Protein AF-A0AAW2PME7-F1 (afdb_monomer)

Foldseek 3Di:
DDDDDDDDDDDDPFDDDVPDDPQRSVQVVVVVCVVVVQKAQPDADPVRHRPDIGGDPVNVVVCVVVCVVVVVDPPPPPPPPDDDDDPDDDDD

Solvent-accessible surface area (backbone atoms only — not comparable to full-atom values): 6214 Å² total; per-residue (Å²): 136,82,86,77,93,76,86,84,85,75,91,74,91,69,78,64,43,92,97,48,51,63,66,58,34,50,50,52,54,52,49,56,34,37,78,68,67,42,29,45,80,73,37,67,41,96,86,72,46,83,69,40,72,44,71,39,69,71,48,50,53,51,50,54,51,50,28,54,76,69,60,69,58,78,73,76,77,75,80,71,89,79,88,78,84,80,89,78,78,90,79,135

Radius of gyration: 20.87 Å; Cα contacts (8 Å, |Δi|>4): 53; chains: 1; bounding box: 38×42×62 Å

Organism: NCBI:txid2727403

Nearest PDB structures (foldseek):
  8bv0-assembly2_C  TM=8.855E-01  e=2.313E-03  Solanum lycopersicum
  8xuq-assembly1_G  TM=7.253E-01  e=2.154E-02  Solanum lycopersicum
  7xc2-assembly1_C  TM=7.807E-01  e=7.555E-02  Triticum monococcum
  3e6m-assembly2_D  TM=6.566E-01  e=2.837E+00  Ruegeria pomeroyi
  2fbh-assembly1_A  TM=4.053E-01  e=4.622E+00  Pseudomonas aeruginosa

Secondary structure (DSSP, 8-state):
------------SSPPPTTS-HHHHHHHHHHHHHHTTSEEEEEE-TTS-EEEEEE-HHHHHHHHHHHHHTT---------------------

Mean predicted aligned error: 15.23 Å

InterPro domains:
  IPR036388 Winged helix-like DNA-binding domain superfamily [G3DSA:1.10.10.10] (14-67)
  IPR058922 Disease resistance protein, winged helix domain [PF23559] (11-63)

Structure (mmCIF, N/CA/C/O backbone):
data_AF-A0AAW2PME7-F1
#
_entry.id   AF-A0AAW2PME7-F1
#
loop_
_atom_site.group_PDB
_atom_site.id
_atom_site.type_symbol
_atom_site.label_atom_id
_atom_site.label_alt_id
_atom_site.label_comp_id
_atom_site.label_asym_id
_atom_site.label_entity_id
_atom_site.label_seq_id
_atom_site.pdbx_PDB_ins_code
_atom_site.Cartn_x
_atom_site.Cartn_y
_atom_site.Cartn_z
_atom_site.occupancy
_atom_site.B_iso_or_equiv
_atom_site.auth_seq_id
_atom_site.auth_comp_id
_atom_site.auth_asym_id
_atom_site.auth_atom_id
_atom_site.pdbx_PDB_model_num
ATOM 1 N N . MET A 1 1 ? 27.172 6.302 31.041 1.00 45.84 1 MET A N 1
ATOM 2 C CA . MET A 1 1 ? 26.202 5.248 30.686 1.00 45.84 1 MET A CA 1
ATOM 3 C C . MET A 1 1 ? 24.910 5.920 30.255 1.00 45.84 1 MET A C 1
ATOM 5 O O . MET A 1 1 ? 24.281 6.522 31.115 1.00 45.84 1 MET A O 1
ATOM 9 N N . PRO A 1 2 ? 24.534 5.886 28.970 1.00 41.19 2 PRO A N 1
ATOM 10 C CA . PRO A 1 2 ? 23.143 6.043 28.584 1.00 41.19 2 PRO A CA 1
ATOM 11 C C . PRO A 1 2 ? 22.448 4.663 28.591 1.00 41.19 2 PRO A C 1
ATOM 13 O O . PRO A 1 2 ? 23.006 3.712 28.034 1.00 41.19 2 PRO A O 1
ATOM 16 N N . PRO A 1 3 ? 21.276 4.530 29.233 1.00 51.44 3 PRO A N 1
ATOM 17 C CA . PRO A 1 3 ? 20.268 3.538 28.860 1.00 51.44 3 PRO A CA 1
ATOM 18 C C . PRO A 1 3 ? 19.614 4.065 27.552 1.00 51.44 3 PRO A C 1
ATOM 20 O O . PRO A 1 3 ? 19.637 5.263 27.296 1.00 51.44 3 PRO A O 1
ATOM 23 N N . ASP A 1 4 ? 19.190 3.294 26.562 1.00 51.38 4 ASP A N 1
ATOM 24 C CA . ASP A 1 4 ? 18.382 2.093 26.611 1.00 51.38 4 ASP A CA 1
ATOM 25 C C . ASP A 1 4 ? 18.723 1.157 25.446 1.00 51.38 4 ASP A C 1
ATOM 27 O O . ASP A 1 4 ? 18.986 1.557 24.309 1.00 51.38 4 ASP A O 1
ATOM 31 N N . SER A 1 5 ? 18.672 -0.129 25.763 1.00 55.72 5 SER A N 1
ATOM 32 C CA . SER A 1 5 ? 18.511 -1.246 24.847 1.00 55.72 5 SER A CA 1
ATOM 33 C C . SER A 1 5 ? 17.381 -1.008 23.839 1.00 55.72 5 SER A C 1
ATOM 35 O O . SER A 1 5 ? 16.264 -0.699 24.243 1.00 55.72 5 SER A O 1
ATOM 37 N N . SER A 1 6 ? 17.634 -1.270 22.551 1.00 47.22 6 SER A N 1
ATOM 38 C CA . SER A 1 6 ? 16.888 -2.252 21.732 1.00 47.22 6 SER A CA 1
ATOM 39 C C . SER A 1 6 ? 17.262 -2.132 20.248 1.00 47.22 6 SER A C 1
ATOM 41 O O . SER A 1 6 ? 16.793 -1.266 19.525 1.00 47.22 6 SER A O 1
ATOM 43 N N . ILE A 1 7 ? 18.164 -3.016 19.821 1.00 49.53 7 ILE A N 1
ATOM 44 C CA . ILE A 1 7 ? 17.961 -3.961 18.711 1.00 49.53 7 ILE A CA 1
ATOM 45 C C . ILE A 1 7 ? 17.302 -3.422 17.412 1.00 49.53 7 ILE A C 1
ATOM 47 O O . ILE A 1 7 ? 16.093 -3.299 17.303 1.00 49.53 7 ILE A O 1
ATOM 51 N N . VAL A 1 8 ? 18.170 -3.292 16.395 1.00 46.50 8 VAL A N 1
ATOM 52 C CA . VAL A 1 8 ? 18.084 -3.909 15.048 1.00 46.50 8 VAL A CA 1
ATOM 53 C C . VAL A 1 8 ? 17.064 -3.382 14.026 1.00 46.50 8 VAL A C 1
ATOM 55 O O . VAL A 1 8 ? 15.862 -3.541 14.153 1.00 46.50 8 VAL A O 1
ATOM 58 N N . GLY A 1 9 ? 17.619 -3.008 12.864 1.00 45.50 9 GLY A N 1
ATOM 59 C CA . GLY A 1 9 ? 17.235 -3.658 11.605 1.00 45.50 9 GLY A CA 1
ATOM 60 C C . GLY A 1 9 ? 16.364 -2.852 10.650 1.00 45.50 9 GLY A C 1
ATOM 61 O O . GLY A 1 9 ? 15.147 -2.892 10.725 1.00 45.50 9 GLY A O 1
ATOM 62 N N . GLY A 1 10 ? 17.006 -2.247 9.648 1.00 44.88 10 GLY A N 1
ATOM 63 C CA . GLY A 1 10 ? 16.341 -1.718 8.455 1.00 44.88 10 GLY A CA 1
ATOM 64 C C . GLY A 1 10 ? 16.134 -0.209 8.510 1.00 44.88 10 GLY A C 1
ATOM 65 O O . GLY A 1 10 ? 15.409 0.313 9.346 1.00 44.88 10 GLY A O 1
ATOM 66 N N . ARG A 1 11 ? 16.787 0.519 7.599 1.00 50.06 11 ARG A N 1
ATOM 67 C CA . ARG A 1 11 ? 16.553 1.956 7.413 1.00 50.06 11 ARG A CA 1
ATOM 68 C C . ARG A 1 11 ? 15.071 2.151 7.071 1.00 50.06 11 ARG A C 1
ATOM 70 O O . ARG A 1 11 ? 14.592 1.602 6.083 1.00 50.06 11 ARG A O 1
ATOM 77 N N . GLY A 1 12 ? 14.364 2.865 7.945 1.00 54.03 12 GLY A N 1
ATOM 78 C CA . GLY A 1 12 ? 12.916 3.025 7.913 1.00 54.03 12 GLY A CA 1
ATOM 79 C C . GLY A 1 12 ? 12.420 3.743 6.661 1.00 54.03 12 GLY A C 1
ATOM 80 O O . GLY A 1 12 ? 12.873 4.840 6.342 1.00 54.03 12 GLY A O 1
ATOM 81 N N . PHE A 1 13 ? 11.454 3.122 5.986 1.00 58.31 13 PHE A N 1
ATOM 82 C CA . PHE A 1 13 ? 10.631 3.768 4.959 1.00 58.31 13 PHE A CA 1
ATOM 83 C C . PHE A 1 13 ? 9.482 4.586 5.567 1.00 58.31 13 PHE A C 1
ATOM 85 O O . PHE A 1 13 ? 8.999 5.523 4.938 1.00 58.31 13 PHE A O 1
ATOM 92 N N . PHE A 1 14 ? 9.072 4.273 6.799 1.00 60.84 14 PHE A N 1
ATOM 93 C CA . PHE A 1 14 ? 7.954 4.922 7.475 1.00 60.84 14 PHE A CA 1
ATOM 94 C C . PHE A 1 14 ? 8.459 5.775 8.632 1.00 60.84 14 PHE A C 1
ATOM 96 O O . PHE A 1 14 ? 9.203 5.303 9.493 1.00 60.84 14 PHE A O 1
ATOM 103 N N . LYS A 1 15 ? 8.059 7.048 8.645 1.00 69.31 15 LYS A N 1
ATOM 104 C CA . LYS A 1 15 ? 8.229 7.902 9.820 1.00 69.31 15 LYS A CA 1
ATOM 105 C C . LYS A 1 15 ? 7.052 7.627 10.758 1.00 69.31 15 LYS A C 1
ATOM 107 O O . LYS A 1 15 ? 5.918 7.658 10.280 1.00 69.31 15 LYS A O 1
ATOM 112 N N . PRO A 1 16 ? 7.291 7.355 12.051 1.00 68.81 16 PRO A N 1
ATOM 113 C CA . PRO A 1 16 ? 6.198 7.198 12.999 1.00 68.81 16 PRO A CA 1
ATOM 114 C C . PRO A 1 16 ? 5.404 8.505 13.077 1.00 68.81 16 PRO A C 1
ATOM 116 O O . PRO A 1 16 ? 5.983 9.597 13.120 1.00 68.81 16 PRO A O 1
ATOM 119 N N . ILE A 1 17 ? 4.079 8.395 13.071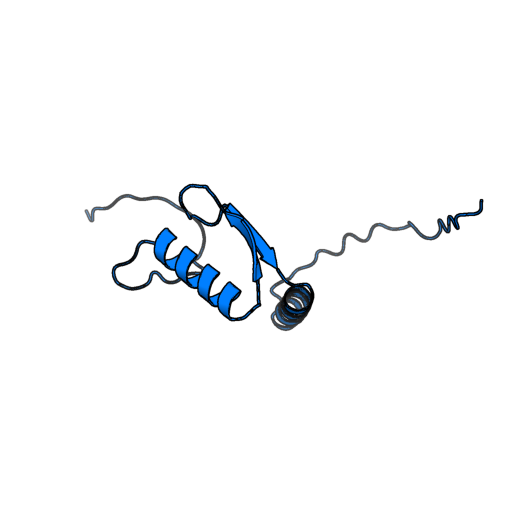 1.00 75.38 17 ILE A N 1
ATOM 120 C CA . ILE A 1 17 ? 3.192 9.532 13.314 1.00 75.38 17 ILE A CA 1
ATOM 121 C C . ILE A 1 17 ? 3.270 9.849 14.813 1.00 75.38 17 ILE A C 1
ATOM 123 O O . ILE A 1 17 ? 3.240 8.943 15.642 1.00 75.38 17 ILE A O 1
ATOM 127 N N . SER A 1 18 ? 3.408 11.130 15.172 1.00 78.56 18 SER A N 1
ATOM 128 C CA . SER A 1 18 ? 3.550 11.548 16.575 1.00 78.56 18 SER A CA 1
ATOM 129 C C . SER A 1 18 ? 2.409 10.986 17.432 1.00 78.56 18 SER A C 1
ATOM 131 O O . SER A 1 18 ? 1.240 11.253 17.154 1.00 78.56 18 SER A O 1
ATOM 133 N N . GLY A 1 19 ? 2.757 10.198 18.454 1.00 79.12 19 GLY A N 1
ATOM 134 C CA . GLY A 1 19 ? 1.800 9.577 19.374 1.00 79.12 19 GLY A CA 1
ATOM 135 C C . GLY A 1 19 ? 1.174 8.258 18.904 1.00 79.12 19 GLY A C 1
ATOM 136 O O . GLY A 1 19 ? 0.266 7.784 19.578 1.00 79.12 19 GLY A O 1
ATOM 137 N N . LYS A 1 20 ? 1.634 7.669 17.792 1.00 78.62 20 LYS A N 1
ATOM 138 C CA . LYS A 1 20 ? 1.161 6.370 17.283 1.00 78.62 20 LYS A CA 1
ATOM 139 C C . LYS A 1 20 ? 2.283 5.343 17.226 1.00 78.62 20 LYS A C 1
ATOM 141 O O . LYS A 1 20 ? 3.449 5.704 17.026 1.00 78.62 20 LYS A O 1
ATOM 146 N N . SER A 1 21 ? 1.937 4.066 17.377 1.00 83.44 21 SER A N 1
ATOM 147 C CA . SER A 1 21 ? 2.898 2.978 17.180 1.00 83.44 21 SER A CA 1
ATOM 148 C C . SER A 1 21 ? 3.329 2.884 15.708 1.00 83.44 21 SER A C 1
ATOM 150 O O . SER A 1 21 ? 2.733 3.495 14.808 1.00 83.44 21 SER A O 1
ATOM 152 N N . LEU A 1 22 ? 4.398 2.128 15.441 1.00 80.94 22 LEU A N 1
ATOM 153 C CA . LEU A 1 22 ? 4.824 1.861 14.068 1.00 80.94 22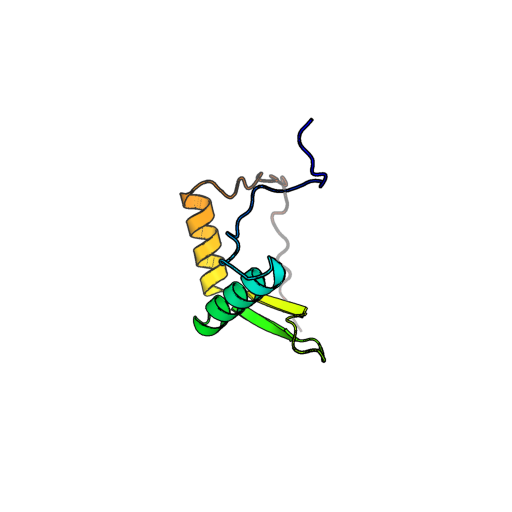 LEU A CA 1
ATOM 154 C C . LEU A 1 22 ? 3.767 1.041 13.315 1.00 80.94 22 LEU A C 1
ATOM 156 O O . LEU A 1 22 ? 3.549 1.308 12.134 1.00 80.94 22 LEU A O 1
ATOM 160 N N . GLU A 1 23 ? 3.093 0.098 13.986 1.00 80.50 23 GLU A N 1
ATOM 161 C CA . GLU A 1 23 ? 1.997 -0.671 13.385 1.00 80.50 23 GLU A CA 1
ATOM 162 C C . GLU A 1 23 ? 0.809 0.223 13.027 1.00 80.50 23 GLU A C 1
ATOM 164 O O . GLU A 1 23 ? 0.354 0.189 11.887 1.00 80.50 23 GLU A O 1
ATOM 169 N N . GLU A 1 24 ? 0.362 1.080 13.950 1.00 81.06 24 GLU A N 1
ATOM 170 C CA . GLU A 1 24 ? -0.747 2.013 13.701 1.00 81.06 24 GLU A CA 1
ATOM 171 C C . GLU A 1 24 ? -0.412 2.997 12.574 1.00 81.06 24 GLU A C 1
ATOM 173 O O . GLU A 1 24 ? -1.243 3.299 11.717 1.00 81.06 24 GLU A O 1
ATOM 178 N N . SER A 1 25 ? 0.832 3.487 12.548 1.00 83.94 25 SER A N 1
ATOM 179 C CA . SER A 1 25 ? 1.305 4.356 11.470 1.00 83.94 25 SER A CA 1
ATOM 180 C C . SER A 1 25 ? 1.284 3.615 10.131 1.00 83.94 25 SER A C 1
ATOM 182 O O . SER A 1 25 ? 0.801 4.160 9.140 1.00 83.94 25 SER A O 1
ATOM 184 N N . ALA A 1 26 ? 1.770 2.371 10.087 1.00 82.81 26 ALA A N 1
ATOM 185 C CA . ALA A 1 26 ? 1.774 1.554 8.877 1.00 82.81 26 ALA A CA 1
ATOM 186 C C . ALA A 1 26 ? 0.355 1.233 8.383 1.00 82.81 26 ALA A C 1
ATOM 188 O O . ALA A 1 26 ? 0.107 1.298 7.180 1.00 82.81 26 ALA A O 1
ATOM 189 N N . GLU A 1 27 ? -0.580 0.939 9.286 1.00 84.06 27 GLU A N 1
ATOM 190 C CA . GLU A 1 27 ? -1.979 0.682 8.938 1.00 84.06 27 GLU A CA 1
ATOM 191 C C . GLU A 1 27 ? -2.649 1.920 8.334 1.00 84.06 27 GLU A C 1
ATOM 193 O O . GLU A 1 27 ? -3.293 1.817 7.290 1.00 84.06 27 GLU A O 1
ATOM 198 N N . MET A 1 28 ? -2.416 3.105 8.905 1.00 84.69 28 MET A N 1
ATOM 199 C CA . MET A 1 28 ? -2.889 4.359 8.312 1.00 84.69 28 MET A CA 1
ATOM 200 C C . MET A 1 28 ? -2.330 4.585 6.907 1.00 84.69 28 MET A C 1
ATOM 202 O O . MET A 1 28 ? -3.082 4.934 6.001 1.00 84.69 28 MET A O 1
ATOM 206 N N . TYR A 1 29 ? -1.030 4.350 6.701 1.00 84.06 29 TYR A N 1
ATOM 207 C 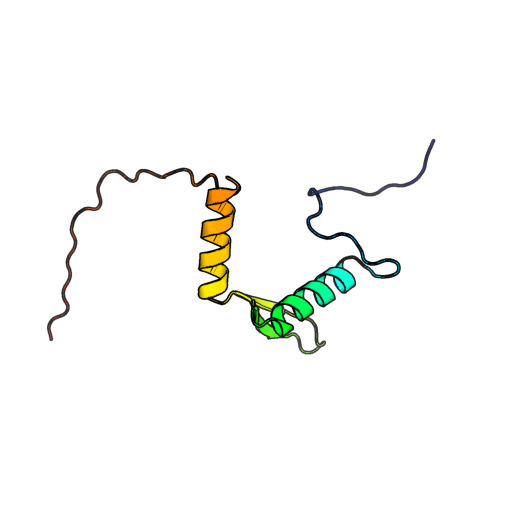CA . TYR A 1 29 ? -0.432 4.464 5.370 1.00 84.06 29 TYR A CA 1
ATOM 208 C C . TYR A 1 29 ? -1.041 3.469 4.378 1.00 84.06 29 TYR A C 1
ATOM 210 O O . TYR A 1 29 ? -1.254 3.819 3.219 1.00 84.06 29 TYR A O 1
ATOM 218 N N . LEU A 1 30 ? -1.328 2.237 4.806 1.00 85.69 30 LEU A N 1
ATOM 219 C CA . LEU A 1 30 ? -1.993 1.252 3.954 1.00 85.69 30 LEU A CA 1
ATOM 220 C C . LEU A 1 30 ? -3.411 1.697 3.588 1.00 85.69 30 LEU A C 1
ATOM 222 O O . LEU A 1 30 ? -3.774 1.593 2.418 1.00 85.69 30 LEU A O 1
ATOM 226 N N . MET A 1 31 ? -4.180 2.232 4.537 1.00 87.31 31 MET A N 1
ATOM 227 C CA . MET A 1 31 ? -5.524 2.740 4.252 1.00 87.31 31 MET A CA 1
ATOM 228 C C . MET A 1 31 ? -5.500 3.938 3.305 1.00 87.31 31 MET A C 1
ATOM 230 O O . MET A 1 31 ? -6.257 3.944 2.341 1.00 87.31 31 MET A O 1
ATOM 234 N N . ASP A 1 32 ? -4.555 4.867 3.457 1.00 89.06 32 ASP A N 1
ATOM 235 C CA . ASP A 1 32 ? -4.379 5.974 2.507 1.00 89.06 32 ASP A CA 1
ATOM 236 C C . ASP A 1 32 ? -4.088 5.482 1.077 1.00 89.06 32 ASP A C 1
ATOM 238 O O . ASP A 1 32 ? -4.503 6.101 0.092 1.00 89.06 32 ASP A O 1
ATOM 242 N N . LEU A 1 33 ? -3.341 4.382 0.934 1.00 89.00 33 LEU A N 1
ATOM 243 C CA . LEU A 1 33 ? -3.074 3.771 -0.370 1.00 89.00 33 LEU A CA 1
ATOM 244 C C . LEU A 1 33 ? -4.320 3.077 -0.938 1.00 89.00 33 LEU A C 1
ATOM 246 O O . LEU A 1 33 ? -4.508 3.094 -2.157 1.00 89.00 33 LEU A O 1
ATOM 250 N N . VAL A 1 34 ? -5.164 2.493 -0.085 1.00 88.19 34 VAL A N 1
ATOM 251 C CA . VAL A 1 34 ? -6.457 1.911 -0.482 1.00 88.19 34 VAL A CA 1
ATOM 252 C C . VAL A 1 34 ? -7.433 3.004 -0.914 1.00 88.19 34 VAL A C 1
ATOM 254 O O . VAL A 1 34 ? -8.009 2.895 -1.992 1.00 88.19 34 VAL A O 1
ATOM 257 N N . ASP A 1 35 ? -7.547 4.095 -0.154 1.00 90.19 35 ASP A N 1
ATOM 258 C CA . ASP A 1 35 ? -8.430 5.232 -0.457 1.00 90.19 35 ASP A CA 1
ATOM 259 C C . ASP A 1 35 ? -8.075 5.911 -1.786 1.00 90.19 35 ASP A C 1
ATOM 261 O O . ASP A 1 35 ? -8.933 6.445 -2.491 1.00 90.19 35 ASP A O 1
ATOM 265 N N . ARG A 1 36 ? -6.797 5.860 -2.173 1.00 89.06 36 ARG A N 1
ATOM 266 C CA . ARG A 1 36 ? -6.312 6.346 -3.474 1.00 89.06 36 ARG A CA 1
ATOM 267 C C . ARG A 1 36 ? -6.446 5.316 -4.599 1.00 89.06 36 ARG A C 1
ATOM 269 O O . ARG A 1 36 ? -5.966 5.580 -5.702 1.00 89.06 36 ARG A O 1
ATOM 276 N N . ASN A 1 37 ? -7.054 4.158 -4.340 1.00 87.25 37 ASN A N 1
ATOM 277 C CA . ASN A 1 37 ? -7.137 3.013 -5.251 1.00 87.25 37 ASN A CA 1
ATOM 278 C C . ASN A 1 37 ? -5.764 2.568 -5.784 1.00 87.25 37 ASN A C 1
ATOM 280 O O . ASN A 1 37 ? -5.636 2.157 -6.940 1.00 87.25 37 ASN A O 1
ATOM 284 N N . LEU A 1 38 ? -4.709 2.688 -4.969 1.00 87.38 38 LEU A N 1
ATOM 285 C CA . LEU A 1 38 ? -3.359 2.284 -5.364 1.00 87.38 38 LEU A CA 1
ATOM 286 C C . LEU A 1 38 ? -3.074 0.817 -5.035 1.00 87.38 38 LEU A C 1
ATOM 288 O O . LEU A 1 38 ? -2.385 0.115 -5.783 1.00 87.38 38 LEU A O 1
ATOM 292 N N . ILE A 1 39 ? -3.646 0.353 -3.931 1.00 89.06 39 ILE A N 1
ATOM 293 C CA . ILE A 1 39 ? -3.633 -1.040 -3.495 1.00 89.06 39 ILE A CA 1
ATOM 294 C C . ILE A 1 39 ? -5.051 -1.439 -3.091 1.00 89.06 39 ILE A C 1
ATOM 296 O O . ILE A 1 39 ? -5.883 -0.586 -2.796 1.00 89.06 39 ILE A O 1
ATOM 300 N N . PHE A 1 40 ? -5.317 -2.734 -3.026 1.00 89.00 40 PHE A N 1
ATOM 301 C CA . PHE A 1 40 ? -6.577 -3.271 -2.527 1.00 89.00 40 PHE A CA 1
ATOM 302 C C . PHE A 1 40 ? -6.311 -4.281 -1.418 1.00 89.00 40 PHE A C 1
ATOM 304 O O . PHE A 1 40 ? -5.273 -4.948 -1.380 1.00 89.00 40 PHE A O 1
ATOM 311 N N . ILE A 1 41 ? -7.262 -4.418 -0.501 1.00 88.56 41 ILE A N 1
ATOM 312 C CA . ILE A 1 41 ? -7.153 -5.405 0.566 1.00 88.56 41 ILE A CA 1
ATOM 313 C C . ILE A 1 41 ? -7.595 -6.761 0.021 1.00 88.56 41 ILE A C 1
ATOM 315 O O . ILE A 1 41 ? -8.725 -6.924 -0.429 1.00 88.56 41 ILE A O 1
ATOM 319 N N . GLN A 1 42 ? -6.697 -7.742 0.068 1.00 87.31 42 GLN A N 1
ATOM 320 C CA . GLN A 1 42 ? -6.969 -9.092 -0.416 1.00 87.31 42 GLN A CA 1
ATOM 321 C C . GLN A 1 42 ? -7.513 -9.992 0.699 1.00 87.31 42 GLN A C 1
ATOM 323 O O . GLN A 1 42 ? -8.373 -10.831 0.449 1.00 87.31 42 GLN A O 1
ATOM 328 N N . GLN A 1 43 ? -7.016 -9.832 1.930 1.00 86.38 43 GLN A N 1
ATOM 329 C CA . GLN A 1 43 ? -7.540 -10.528 3.106 1.00 86.38 43 GLN A CA 1
ATOM 330 C C . GLN A 1 43 ? -7.493 -9.600 4.318 1.00 86.38 43 GLN A C 1
ATOM 332 O O . GLN A 1 43 ? -6.486 -8.931 4.563 1.00 86.38 43 GLN A O 1
ATOM 337 N N . GLN A 1 44 ? -8.562 -9.626 5.107 1.00 87.62 44 GLN A N 1
ATOM 338 C CA . GLN A 1 44 ? -8.631 -9.013 6.432 1.00 87.62 44 GLN A CA 1
ATOM 339 C C . GLN A 1 44 ? -8.753 -10.112 7.477 1.00 87.62 44 GLN A C 1
ATOM 341 O O . GLN A 1 44 ? -9.307 -11.183 7.209 1.00 87.62 44 GLN A O 1
ATOM 346 N N . ARG A 1 45 ? -8.187 -9.871 8.656 1.00 84.19 45 ARG A N 1
ATOM 347 C CA . ARG A 1 45 ? -8.395 -10.744 9.805 1.00 84.19 45 ARG A CA 1
ATOM 348 C C . ARG A 1 45 ? -9.760 -10.448 10.442 1.00 84.19 45 ARG A C 1
ATOM 350 O O . ARG A 1 45 ? -10.256 -9.332 10.291 1.00 84.19 45 ARG A O 1
ATOM 357 N N . PRO A 1 46 ? -10.351 -11.400 11.182 1.00 79.94 46 PRO A N 1
ATOM 358 C CA . PRO A 1 46 ? -11.569 -11.149 11.956 1.00 79.94 46 PRO A CA 1
ATOM 359 C C . PRO A 1 46 ? -11.413 -9.988 12.945 1.00 79.94 46 PRO A C 1
ATOM 361 O O . PRO A 1 46 ? -12.375 -9.285 13.229 1.00 79.94 46 PRO A O 1
ATOM 364 N N . GLU A 1 47 ? -10.188 -9.747 13.415 1.00 81.62 47 GLU A N 1
ATOM 365 C CA . GLU A 1 47 ? -9.836 -8.645 14.313 1.00 81.62 47 GLU A CA 1
ATOM 366 C C . GLU A 1 47 ? -9.725 -7.282 13.592 1.00 81.62 47 GLU A C 1
ATOM 368 O O . GLU A 1 47 ? -9.174 -6.337 14.147 1.00 81.62 47 GLU A O 1
ATOM 373 N N . GLY A 1 48 ? -10.167 -7.174 12.333 1.00 76.31 48 GLY A N 1
ATOM 374 C CA . GLY A 1 48 ? -10.184 -5.931 11.544 1.00 76.31 48 GLY A CA 1
ATOM 375 C C . GLY A 1 48 ? -8.842 -5.534 10.922 1.00 76.31 48 GLY A C 1
ATOM 376 O O . GLY A 1 48 ? -8.795 -4.666 10.060 1.00 76.31 48 GLY A O 1
ATOM 377 N N . ASN A 1 49 ? -7.757 -6.208 11.301 1.00 79.00 49 ASN A N 1
ATOM 378 C CA . ASN A 1 49 ? -6.415 -5.911 10.814 1.00 79.00 49 ASN A CA 1
ATOM 379 C C . ASN A 1 49 ? -6.208 -6.442 9.387 1.00 79.00 49 ASN A C 1
ATOM 381 O O . ASN A 1 49 ? -6.625 -7.559 9.049 1.00 79.00 49 ASN A O 1
ATOM 385 N N . VAL A 1 50 ? -5.482 -5.695 8.554 1.00 81.69 50 VAL A N 1
ATOM 386 C CA . VAL A 1 50 ? -5.132 -6.131 7.193 1.00 81.69 50 VAL A CA 1
ATOM 387 C C . VAL A 1 50 ? -4.188 -7.339 7.253 1.00 81.69 50 VAL A C 1
ATOM 389 O O . VAL A 1 50 ? -3.092 -7.274 7.806 1.00 81.69 50 VAL A O 1
ATOM 392 N N . LYS A 1 51 ? -4.598 -8.470 6.666 1.00 84.56 51 LYS A N 1
ATOM 393 C CA . LYS A 1 51 ? -3.782 -9.695 6.592 1.00 84.56 51 LYS A CA 1
ATOM 394 C C . LYS A 1 51 ? -2.911 -9.718 5.338 1.00 84.56 51 LYS A C 1
ATOM 396 O O . LYS A 1 51 ? -1.770 -10.169 5.396 1.00 84.56 51 LYS A O 1
ATOM 401 N N . SER A 1 52 ? -3.456 -9.267 4.210 1.00 84.12 52 SER A N 1
ATOM 402 C CA . SER A 1 52 ? -2.731 -9.156 2.943 1.00 84.12 52 SER A CA 1
ATOM 403 C C . SER A 1 52 ? -3.344 -8.084 2.043 1.00 84.12 52 SER A C 1
ATOM 405 O O . SER A 1 52 ? -4.568 -7.963 1.964 1.00 84.12 52 SER A O 1
ATOM 407 N N . CYS A 1 53 ? -2.494 -7.359 1.317 1.00 88.56 53 CYS A N 1
ATOM 408 C CA . CYS A 1 53 ? -2.881 -6.404 0.279 1.00 88.56 53 CYS A CA 1
ATOM 409 C C . CYS A 1 53 ? -2.315 -6.822 -1.086 1.00 88.56 53 CYS A C 1
ATOM 411 O O . CYS A 1 53 ? -1.296 -7.511 -1.163 1.00 88.56 53 CYS A O 1
ATOM 413 N N . GLY A 1 54 ? -2.993 -6.415 -2.155 1.00 88.56 54 GLY A N 1
ATOM 414 C CA . GLY A 1 54 ? -2.537 -6.537 -3.536 1.00 88.56 54 GLY A CA 1
ATOM 415 C C . GLY A 1 54 ? -2.328 -5.158 -4.153 1.00 88.56 54 GLY A C 1
ATOM 416 O O . GLY A 1 54 ? -2.988 -4.195 -3.773 1.00 88.56 54 GLY A O 1
ATOM 417 N N . ILE A 1 55 ? -1.403 -5.051 -5.103 1.00 89.75 55 ILE A N 1
ATOM 418 C CA . ILE A 1 55 ? -1.130 -3.808 -5.838 1.00 89.75 55 ILE A CA 1
ATOM 419 C C . ILE A 1 55 ? -1.862 -3.879 -7.178 1.00 89.75 55 ILE A C 1
ATOM 421 O O . ILE A 1 55 ? -1.821 -4.918 -7.837 1.00 89.75 55 ILE A O 1
ATOM 425 N N . HIS A 1 56 ? -2.509 -2.791 -7.594 1.00 89.38 56 HIS A N 1
ATOM 426 C CA . HIS A 1 56 ? -3.115 -2.720 -8.924 1.00 89.38 56 HIS A CA 1
ATOM 427 C C . HIS A 1 56 ? -2.044 -2.709 -10.024 1.00 89.38 56 HIS A C 1
ATOM 429 O O . HIS A 1 56 ? -1.007 -2.059 -9.876 1.00 89.38 56 HIS A O 1
ATOM 435 N N . ASP A 1 57 ? -2.309 -3.365 -11.157 1.00 85.12 57 ASP A N 1
ATOM 436 C CA . ASP A 1 57 ? -1.339 -3.502 -12.256 1.00 85.12 57 ASP A CA 1
ATOM 437 C C . ASP A 1 57 ? -0.809 -2.150 -12.758 1.00 85.12 57 ASP A C 1
ATOM 439 O O . ASP A 1 57 ? 0.395 -1.995 -12.955 1.00 85.12 57 ASP A O 1
ATOM 443 N N . LEU A 1 58 ? -1.675 -1.133 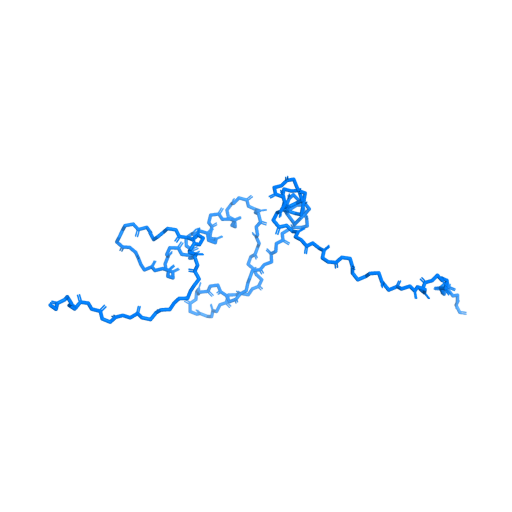-12.843 1.00 86.81 58 LEU A N 1
ATOM 444 C CA . LEU A 1 58 ? -1.282 0.233 -13.204 1.00 86.81 58 LEU A CA 1
ATOM 445 C C . LEU A 1 58 ? -0.241 0.812 -12.231 1.00 86.81 58 LEU A C 1
ATOM 447 O O . LEU A 1 58 ? 0.764 1.382 -12.648 1.00 86.81 58 LEU A O 1
ATOM 451 N N . VAL A 1 59 ? -0.455 0.652 -10.925 1.00 87.25 59 VAL A N 1
ATOM 452 C CA . VAL A 1 59 ? 0.481 1.141 -9.901 1.00 87.25 59 VAL A CA 1
ATOM 453 C C . VAL A 1 59 ? 1.767 0.339 -9.924 1.00 87.25 59 VAL A C 1
ATOM 455 O O . VAL A 1 59 ? 2.848 0.912 -9.805 1.00 87.25 59 VAL A O 1
ATOM 458 N N . ARG A 1 60 ? 1.675 -0.972 -10.150 1.00 87.19 60 ARG A N 1
ATOM 459 C CA . ARG A 1 60 ? 2.842 -1.835 -10.314 1.00 87.19 60 ARG A CA 1
ATOM 460 C C . ARG A 1 60 ? 3.713 -1.374 -11.484 1.00 87.19 60 ARG A C 1
ATOM 462 O O . ARG A 1 60 ? 4.926 -1.263 -11.317 1.00 87.19 60 ARG A O 1
ATOM 469 N N . GLU A 1 61 ? 3.123 -1.066 -12.635 1.00 86.62 61 GLU A N 1
ATOM 470 C CA . GLU A 1 61 ? 3.851 -0.530 -13.791 1.00 86.62 61 GLU A CA 1
ATOM 471 C C . GLU A 1 61 ? 4.493 0.829 -13.494 1.00 86.62 61 GLU A C 1
ATOM 473 O O . GLU A 1 61 ? 5.661 1.049 -13.827 1.00 86.62 61 GLU A O 1
ATOM 478 N N . LEU A 1 62 ? 3.767 1.724 -12.817 1.00 86.19 62 LEU A N 1
ATOM 479 C CA . LEU A 1 62 ? 4.296 3.021 -12.391 1.00 86.19 62 LEU A CA 1
ATOM 480 C C . LEU A 1 62 ? 5.480 2.863 -11.429 1.00 86.19 62 LEU A C 1
ATOM 482 O O . LEU A 1 62 ? 6.505 3.518 -11.620 1.00 86.19 62 LEU A O 1
ATOM 486 N N . CYS A 1 63 ? 5.379 1.969 -10.443 1.00 85.19 63 CYS A N 1
ATOM 487 C CA . CYS A 1 63 ? 6.457 1.661 -9.507 1.00 85.19 63 CYS A CA 1
ATOM 488 C C . CYS A 1 63 ? 7.686 1.097 -10.224 1.00 85.19 63 CYS A C 1
ATOM 490 O O . CYS A 1 63 ? 8.794 1.545 -9.946 1.00 85.19 63 CYS A O 1
ATOM 492 N N . VAL A 1 64 ? 7.513 0.163 -11.166 1.00 84.56 64 VAL A N 1
ATOM 493 C CA . VAL A 1 64 ? 8.631 -0.403 -11.944 1.00 84.56 64 VAL A CA 1
ATOM 494 C C . VAL A 1 64 ? 9.326 0.677 -12.771 1.00 84.56 64 VAL A C 1
ATOM 496 O O . VAL A 1 64 ? 10.553 0.766 -12.749 1.00 84.56 64 VAL A O 1
ATOM 499 N N . ARG A 1 65 ? 8.559 1.536 -13.454 1.00 84.69 65 ARG A N 1
ATOM 500 C CA . ARG A 1 65 ? 9.109 2.655 -14.233 1.00 84.69 65 ARG A CA 1
ATOM 501 C C . ARG A 1 65 ? 9.886 3.634 -13.355 1.00 84.69 65 ARG A C 1
ATOM 503 O O . ARG A 1 65 ? 11.035 3.933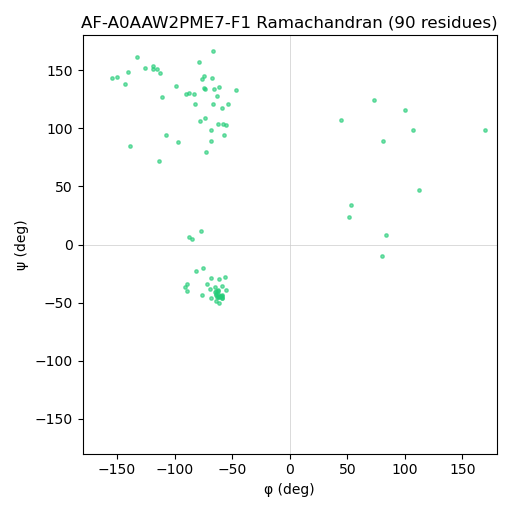 -13.663 1.00 84.69 65 ARG A O 1
ATOM 510 N N . LYS A 1 66 ? 9.284 4.081 -12.247 1.00 83.44 66 LYS A N 1
ATOM 511 C CA . LYS A 1 66 ? 9.917 4.974 -11.262 1.00 83.44 66 LYS A CA 1
ATOM 512 C C . LYS A 1 66 ? 11.185 4.366 -10.678 1.00 83.44 66 LYS A C 1
ATOM 514 O O . LYS A 1 66 ? 12.197 5.037 -10.552 1.00 83.44 66 LYS A O 1
ATOM 519 N N . ALA A 1 67 ? 11.149 3.087 -10.337 1.00 83.44 67 ALA A N 1
ATOM 520 C CA . ALA A 1 67 ? 12.282 2.431 -9.712 1.00 83.44 67 ALA A CA 1
ATOM 521 C C . ALA A 1 67 ? 13.422 2.130 -10.704 1.00 83.44 67 ALA A C 1
ATOM 523 O O . ALA A 1 67 ? 14.564 1.979 -10.278 1.00 83.44 67 ALA A O 1
ATOM 524 N N . HIS A 1 68 ? 13.142 2.091 -12.011 1.00 79.50 68 HIS A N 1
ATOM 525 C CA . HIS A 1 68 ? 14.167 2.117 -13.057 1.00 79.50 68 HIS A CA 1
ATOM 526 C C . HIS A 1 68 ? 14.745 3.528 -13.258 1.00 79.50 68 HIS A C 1
ATOM 528 O O . HIS A 1 68 ? 15.955 3.675 -13.370 1.00 79.50 68 HIS A O 1
ATOM 534 N N . GLU A 1 69 ? 13.901 4.565 -13.280 1.00 81.94 69 GLU A N 1
ATOM 535 C CA . GLU A 1 69 ? 14.326 5.974 -13.383 1.00 81.94 69 GLU A CA 1
ATOM 536 C C . GLU A 1 69 ? 15.259 6.377 -12.231 1.00 81.94 69 GLU A C 1
ATOM 538 O O . GLU A 1 69 ? 16.320 6.954 -12.445 1.00 81.94 69 GLU A O 1
ATOM 543 N N . GLU A 1 70 ? 14.900 5.984 -11.013 1.00 80.12 70 GLU A N 1
ATOM 544 C CA . GLU A 1 70 ? 15.644 6.280 -9.787 1.00 80.12 70 GLU A CA 1
ATOM 545 C C . GLU A 1 70 ? 16.749 5.241 -9.485 1.00 80.12 70 GLU A C 1
ATOM 547 O O . GLU A 1 70 ? 17.353 5.264 -8.414 1.00 80.12 70 GLU A O 1
ATOM 552 N N . ASN A 1 71 ? 17.010 4.289 -10.395 1.00 73.56 71 ASN A N 1
ATOM 553 C CA . ASN A 1 71 ? 17.969 3.184 -10.215 1.00 73.56 71 ASN A CA 1
ATOM 554 C C . ASN A 1 71 ? 17.787 2.356 -8.917 1.00 73.56 71 ASN A C 1
ATOM 556 O O . ASN A 1 71 ? 18.719 1.691 -8.458 1.00 73.56 71 ASN A O 1
ATOM 560 N N . PHE A 1 72 ? 16.587 2.337 -8.328 1.00 72.00 72 PHE A N 1
ATOM 561 C CA . PHE A 1 72 ? 16.260 1.495 -7.170 1.00 72.00 72 PHE A CA 1
ATOM 562 C C . PHE A 1 72 ? 16.236 0.000 -7.519 1.00 72.00 72 PHE A C 1
ATOM 564 O O . PHE A 1 72 ? 16.510 -0.842 -6.662 1.00 72.00 72 PHE A O 1
ATOM 571 N N . LEU A 1 73 ? 15.913 -0.350 -8.768 1.00 62.66 73 LEU A N 1
ATOM 572 C CA . LEU A 1 73 ? 15.891 -1.733 -9.244 1.00 62.66 73 LEU A CA 1
ATOM 573 C C . LEU A 1 73 ? 17.197 -2.079 -9.963 1.00 62.66 73 LEU A C 1
ATOM 575 O O . LEU A 1 73 ? 17.283 -2.016 -11.187 1.00 62.66 73 LEU A O 1
ATOM 579 N N . PHE A 1 74 ? 18.199 -2.543 -9.215 1.00 59.62 74 PHE A N 1
ATOM 580 C CA . PHE A 1 74 ? 19.304 -3.299 -9.810 1.00 59.62 74 PHE A CA 1
ATOM 581 C C . PHE A 1 74 ? 18.798 -4.698 -10.188 1.00 59.62 74 PHE A C 1
ATOM 583 O O . PHE A 1 74 ? 18.993 -5.684 -9.471 1.00 59.62 74 PHE A O 1
ATOM 590 N N . VAL A 1 75 ? 18.103 -4.796 -11.321 1.00 57.22 75 VAL A N 1
ATOM 591 C CA . VAL A 1 75 ? 17.782 -6.091 -11.919 1.00 57.22 75 VAL A CA 1
ATOM 592 C C . VAL A 1 75 ? 19.104 -6.681 -12.399 1.00 57.22 75 VAL A C 1
ATOM 594 O O . VAL A 1 75 ? 19.600 -6.330 -13.467 1.00 57.22 75 VAL A O 1
ATOM 597 N N . LYS A 1 76 ? 19.708 -7.583 -11.612 1.00 55.03 76 LYS A N 1
ATOM 598 C CA . LYS A 1 76 ? 20.728 -8.485 -12.156 1.00 55.03 76 LYS A CA 1
ATOM 599 C C . LYS A 1 76 ? 20.041 -9.246 -13.281 1.00 55.03 76 LYS A C 1
ATOM 601 O O . LYS A 1 76 ? 19.232 -10.131 -13.005 1.00 55.03 76 LYS A O 1
ATOM 606 N N . GLN A 1 77 ? 20.325 -8.888 -14.532 1.00 50.59 77 GLN A N 1
ATOM 607 C CA . GLN A 1 77 ? 19.979 -9.730 -15.665 1.00 50.59 77 GLN A CA 1
ATOM 608 C C . GLN A 1 77 ? 20.612 -11.093 -15.387 1.00 50.59 77 GLN A C 1
ATOM 610 O O . GLN A 1 77 ? 21.818 -11.276 -15.529 1.00 50.59 77 GLN A O 1
ATOM 615 N N . ARG A 1 78 ? 19.805 -12.063 -14.952 1.00 48.41 78 ARG A N 1
ATOM 616 C CA . ARG A 1 78 ? 20.123 -13.456 -15.229 1.00 48.41 78 ARG A CA 1
ATOM 617 C C . ARG A 1 78 ? 19.936 -13.575 -16.732 1.00 48.41 78 ARG A C 1
ATOM 619 O O . ARG A 1 78 ? 18.834 -13.827 -17.206 1.00 48.41 78 ARG A O 1
ATOM 626 N N . SER A 1 79 ? 21.002 -13.314 -17.478 1.00 48.62 79 SER A N 1
ATOM 627 C CA . SER A 1 79 ? 21.155 -13.886 -18.802 1.00 48.62 79 SER A CA 1
ATOM 628 C C . SER A 1 79 ? 21.086 -15.398 -18.605 1.00 48.62 79 SER A C 1
ATOM 630 O O . SER A 1 79 ? 22.061 -16.028 -18.210 1.00 48.62 79 SER A O 1
ATOM 632 N N . ILE A 1 80 ? 19.896 -15.974 -18.772 1.00 57.09 80 ILE A N 1
ATOM 633 C CA . ILE A 1 80 ? 19.770 -17.391 -19.089 1.00 57.09 80 ILE A CA 1
ATOM 634 C C . ILE A 1 80 ? 20.107 -17.448 -20.579 1.00 57.09 80 ILE A C 1
ATOM 636 O O . ILE A 1 80 ? 19.318 -16.949 -21.386 1.00 57.09 80 ILE A O 1
ATOM 640 N N . PRO A 1 81 ? 21.283 -17.951 -20.982 1.00 46.09 81 PRO A N 1
ATOM 641 C CA . PRO A 1 81 ? 21.559 -18.138 -22.389 1.00 46.09 81 PRO A CA 1
ATOM 642 C C . PRO A 1 81 ? 20.733 -19.351 -22.830 1.00 46.09 81 PRO A C 1
ATOM 644 O O . PRO A 1 81 ? 21.050 -20.474 -22.452 1.00 46.09 81 PRO A O 1
ATOM 647 N N . GLY A 1 82 ? 19.679 -19.122 -23.618 1.00 56.12 82 GLY A N 1
ATOM 648 C CA . GLY A 1 82 ? 19.218 -20.135 -24.569 1.00 56.12 82 GLY A CA 1
ATOM 649 C C . GLY A 1 82 ? 17.871 -20.828 -24.358 1.00 56.12 82 GLY A C 1
ATOM 650 O O . GLY A 1 82 ? 17.817 -22.021 -24.605 1.00 56.12 82 GLY A O 1
ATOM 651 N N . ASP A 1 83 ? 16.776 -20.122 -24.063 1.00 54.94 83 ASP A N 1
ATOM 652 C CA . ASP A 1 83 ? 15.431 -20.660 -24.361 1.00 54.94 83 ASP A CA 1
ATOM 653 C C . ASP A 1 83 ? 14.737 -19.831 -25.448 1.00 54.94 83 ASP A C 1
ATOM 655 O O . ASP A 1 83 ? 13.810 -19.050 -25.227 1.00 54.94 83 ASP A O 1
ATOM 659 N N . VAL A 1 84 ? 15.243 -19.997 -26.672 1.00 58.41 84 VAL A N 1
ATOM 660 C CA . VAL A 1 84 ? 14.500 -19.691 -27.893 1.00 58.41 84 VAL A CA 1
ATOM 661 C C . VAL A 1 84 ? 13.759 -20.964 -28.295 1.00 58.41 84 VAL A C 1
ATOM 663 O O . VAL A 1 84 ? 14.366 -22.013 -28.473 1.00 58.41 84 VAL A O 1
ATOM 666 N N . HIS A 1 85 ? 12.459 -20.810 -28.542 1.00 54.62 85 HIS A N 1
ATOM 667 C CA . HIS A 1 85 ? 11.576 -21.752 -29.234 1.00 54.62 85 HIS A CA 1
ATOM 668 C C . HIS A 1 85 ? 11.008 -22.937 -28.431 1.00 54.62 85 HIS A C 1
ATOM 670 O O . HIS A 1 85 ? 11.431 -24.080 -28.552 1.00 54.62 85 HIS A O 1
ATOM 676 N N . SER A 1 86 ? 9.851 -22.713 -27.805 1.00 44.12 86 SER A N 1
ATOM 677 C CA . SER A 1 86 ? 8.790 -23.722 -27.875 1.00 44.12 86 SER A CA 1
ATOM 678 C C . SER A 1 86 ? 7.436 -23.049 -28.073 1.00 44.12 86 SER A C 1
ATOM 680 O O . SER A 1 86 ? 6.692 -22.762 -27.138 1.00 44.12 86 SER A O 1
ATOM 682 N N . ARG A 1 87 ? 7.116 -22.767 -29.342 1.00 56.00 87 ARG A N 1
ATOM 683 C CA . ARG A 1 87 ? 5.726 -22.627 -29.775 1.00 56.00 87 ARG A CA 1
ATOM 684 C C . ARG A 1 87 ? 5.051 -23.979 -29.542 1.00 56.00 87 ARG A C 1
ATOM 686 O O . ARG A 1 87 ? 5.234 -24.893 -30.338 1.00 56.00 87 ARG A O 1
ATOM 693 N N . ARG A 1 88 ? 4.242 -24.105 -28.493 1.00 51.62 88 ARG A N 1
ATOM 694 C CA . ARG A 1 88 ? 3.162 -25.099 -28.469 1.00 51.62 88 ARG A CA 1
ATOM 695 C C . ARG A 1 88 ? 1.846 -24.351 -28.612 1.00 51.62 88 ARG A C 1
ATOM 697 O O . ARG A 1 88 ? 1.302 -23.820 -27.654 1.00 51.62 88 ARG A O 1
ATOM 704 N N . VAL A 1 89 ? 1.399 -24.262 -29.860 1.00 54.66 89 VAL A N 1
ATOM 705 C CA . VAL A 1 89 ? 0.006 -23.982 -30.208 1.00 54.66 89 VAL A CA 1
ATOM 706 C C . VAL A 1 89 ? -0.850 -25.157 -29.735 1.00 54.66 89 VAL A C 1
ATOM 708 O O . VAL A 1 89 ? -0.479 -26.312 -29.941 1.00 54.66 89 VAL A O 1
ATOM 711 N N . TYR A 1 90 ? -1.972 -24.861 -29.084 1.00 39.84 90 TYR A N 1
ATOM 712 C CA . TYR A 1 90 ? -3.019 -25.844 -28.827 1.00 39.84 90 TYR A CA 1
ATOM 713 C C . TYR A 1 90 ? -3.784 -26.108 -30.126 1.00 39.84 90 TYR A C 1
ATOM 715 O O . TYR A 1 90 ? -4.166 -25.164 -30.819 1.00 39.84 90 TYR A O 1
ATOM 723 N N . ALA A 1 91 ? -4.033 -27.379 -30.426 1.00 39.62 91 ALA A N 1
ATOM 724 C CA . ALA A 1 91 ? -5.077 -27.804 -31.347 1.00 39.62 91 ALA A CA 1
ATOM 725 C C . ALA A 1 91 ? -5.751 -29.070 -30.789 1.00 39.62 91 ALA A C 1
ATOM 727 O O . ALA A 1 91 ? -5.129 -29.824 -30.042 1.00 39.62 91 ALA A O 1
ATOM 728 N N . HIS A 1 92 ? -7.036 -29.162 -31.119 1.00 38.91 92 HIS A N 1
ATOM 729 C CA . HIS A 1 92 ? -8.150 -29.915 -30.541 1.00 38.91 92 HIS A CA 1
ATOM 730 C C . HIS A 1 92 ? -8.023 -31.448 -30.554 1.00 38.91 92 HIS A C 1
ATOM 732 O O . HIS A 1 92 ? -7.344 -31.980 -31.458 1.00 38.91 92 HIS A O 1
#

Sequence (92 aa):
MPPDSSIVGGRGFFKPISGKSLEESAEMYLMDLVDRNLIFIQQQRPEGNVKSCGIHDLVRELCVRKAHEENFLFVKQRSIPGDVHSRRVYAH

pLDDT: mean 71.61, std 16.66, range [38.91, 90.19]

=== Feature glossary ===
The record interleaves many kinds of information about one protein. Here is each kind framed as the question it answers.

Q: What are the backbone torsion angles?
A: φ (phi) and ψ (psi) are the two rotatable backbone dihedrals per residue: φ is the C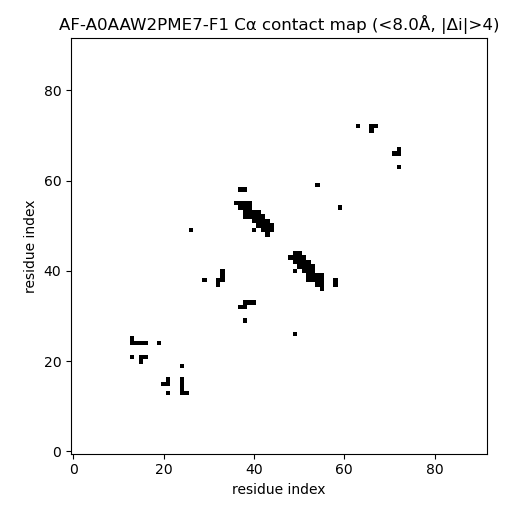(i-1)–N–Cα–C torsion, ψ is the N–Cα–C–N(i+1) torsion, both in degrees on (−180°, 180°]. α-helical residues cluster near (−60°, −45°); β-strand residues near (−120°, +130°). A Ramachandran plot is simply a scatter of (φ, ψ) for every residue.

Q: What is the amino-acid chain?
A: This is the polypeptide sequence — one letter per residue, N-terminus first. Length ranges from a few dozen residues for small domains to over a thousand for large multi-domain proteins.

Q: How mobile is each atom in the crystal?
A: For experimental (PDB) structures, the B-factor (temperature factor) quantifies the positional spread of each atom in the crystal — a combination of thermal vibration and static disorder — in units of Å². High B-factors mark flexible loops or poorly resolved regions; low B-factors mark the rigid, well-ordered core.

Q: Are the domains correctly placed relative to each other?
A: Predicted Aligned Error (PAE) is an AlphaFold confidence matrix: entry (i, j) is the expected error in the position of residue j, in ångströms, when the prediction is superimposed on the true structure at residue i. Low PAE within a block of residues means that block is internally rigid and well-predicted; high PAE between two blocks means their relative placement is uncertain even if each block individually is confident.

Q: How confident is the AlphaFold model at each residue?
A: pLDDT is the predicted lDDT-Cα score: AlphaFold's confidence that the local environment of each residu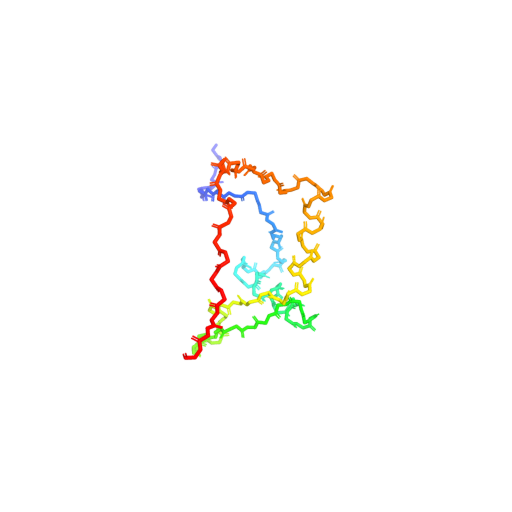e (all inter-atomic distances within 15 Å) is correctly placed. It is a per-residue number between 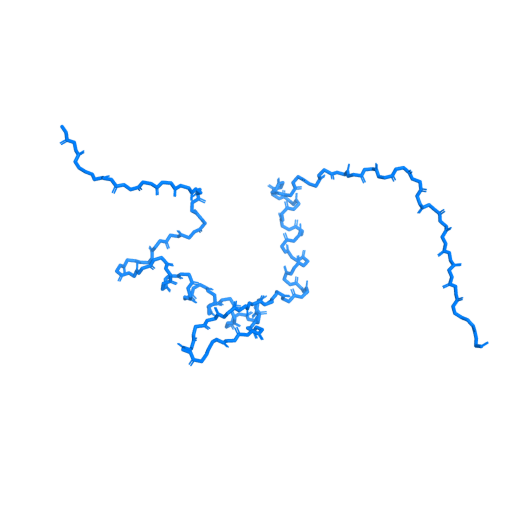0 and 100, with higher meaning more reliable.

Q: What family and function is it annotated with?
A: Functional annotations link the protein to curated databases. InterPro entries identify conserved domains and families by matching the sequence against member-database signatures (Pfam, PROSITE, CDD, …). Gene Ontology (GO) terms describe molecular function, biological process, and cellular component in a controlled vocabulary. CATH places the structure in a hierarchical fold classification (Class/Architecture/Topology/Homologous-superfamily). The organism is the source species.

Q: How big and how compact is the whole molecule?
A: Three whole-structure scalars: the radius of gyration (RMS distance of Cα from centroid, in Å), the count of Cα–Cα contacts (pairs closer than 8 Å and separated by more than four residues in sequence — i.e. tertiary, not local, contacts), and the bounding-box dimensions. Together they distinguish compact globular folds from extended fibres or disordered chains.

Q: What known structures does this most resemble?
A: The Foldseek neighbor list gives the closest experimentally determined structures in the PDB, ranked by structural alignment. TM-score near 1 means near-identical fold; near 0.3 means only rough topology match. This is how one finds what a novel AlphaFold prediction most resembles in the solved-structure universe.

Q: Which residues are buried vs exposed?
A: SASA measures how much of the protein is reachable by solvent. It is computed by rolling a water-sized probe over the atomic surface and summing the exposed area (Å²). Per-residue SASA distinguishes core (buried, low SASA) from surface (exposed, high SASA) residues; total SASA is a whole-molecule size measure.

Q: Which residues are in helices, strands, or loops?
A: Eight-state secondary structure (DSSP): H is the canonical α-helix, G the tighter 3₁₀-helix, I the wider π-helix; E/B are β-structure, T and S are turns and bends, and '-' is everything else. DSSP derives these from the pattern of main-chain N–H···O=C hydrogen bonds, not from the sequence.

Q: Where is each backbone atom in 3D?
A: Structure coordinates are given as an mmCIF _atom_site loop: one row per atom with element, residue name, chain id, sequence number, and x/y/z position in Å. Only the four main-chain atoms per residue are included here; side chains are omitted to keep the record compact.

Q: What i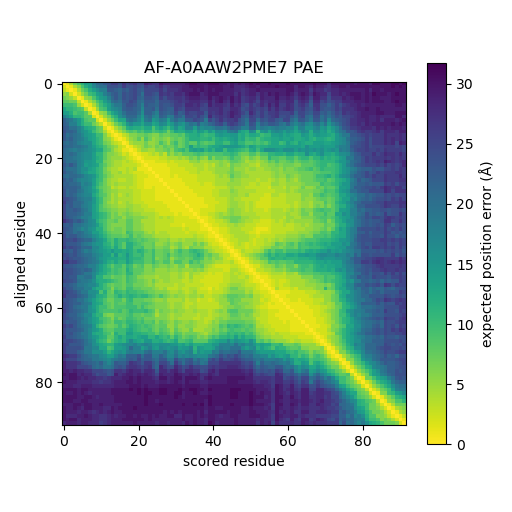f only a Cα trace is available?
A: Three-state secondary structure (P-SEA) collapses the eight DSSP classes into helix (a), strand (b), and coil (c). P-SEA assigns these from Cα geometry alone — distances and angles — without requiring backbone oxygens, so it works on any Cα trace.

Q: What do the rendered images show?
A: The six renders are orthographic views along the three Cartesian axes in both directions. Representation (cartoon, sticks, or surface) and color scheme (sequence-rainbow or by-chain) vary across proteins so the training set covers all the common visualization conventions.

Q: What does the local fold look like, residue by residue?
A: Foldseek's 3Di representation compresses backbone geometry into a per-residue letter drawn from a learned twenty-state alphabet. It captures the tertiary interaction pattern around each residue — which residues are packed against it in space, regardless of where they are in sequence.

Q: What do the diagnostic plots show?
A: The contact map is a binary N×N matrix image: pixel (i, j) is dark where Cα_i and Cα_j are within 8 Å and |i−j|>4. Because the |i−j|>4 filter removes local helical contacts, off-diagonal stripes parallel to the main diagonal indicate parallel β-sheets; stripes perpendicular to it indicate antiparallel β-sheets. The Ramachandran plot scatters every residue's (φ, ψ) pair against the sterically allowed regions. The PAE heatmap renders the predicted-aligned-error matrix.